Protein AF-A0A8X6VDR0-F1 (afdb_monomer)

Organism: Trichonephila clavipes (NCBI:txid2585209)

Secondary structure (DSSP, 8-state):
--SGGGSS-HHHHHHHHHHHHHHHHHHHTTSS-----------------------SS--PPPHHHHHHT-S---B-TT-S-HHHHHHHHHHS--SS-TTBGGGTGGGGGGS--TTPPSS---

Sequence (122 aa):
MRYYKKLISPDFMTTCLRKIVKESEDFEGRDS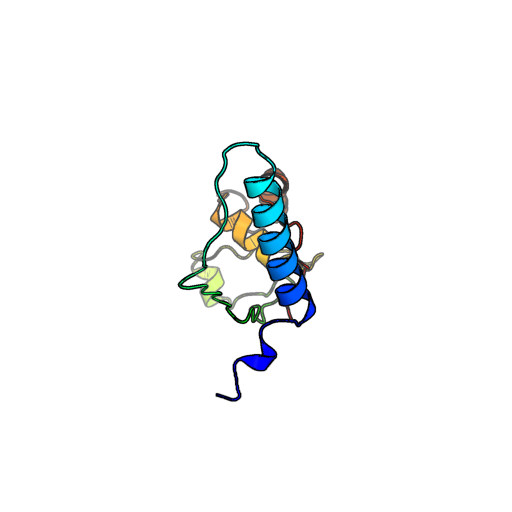GWTLDEILRLEVRTNRYSPFRGSSSFIEVPKQVAETKAIINVINKKDSQCFMWSILAALYPNTSNPNKTSSYVPHLNKLNFDGISFPNTA

Mean predicted aligned error: 10.8 Å

Structure (mmCIF, N/CA/C/O backbone):
data_AF-A0A8X6VDR0-F1
#
_entry.id   AF-A0A8X6VDR0-F1
#
loop_
_atom_site.group_PDB
_atom_site.id
_atom_site.type_symbol
_atom_site.label_atom_id
_atom_site.label_alt_id
_atom_site.label_comp_id
_atom_site.label_asym_id
_atom_site.label_entity_id
_atom_site.label_seq_id
_atom_site.pdbx_PDB_ins_code
_atom_site.Cartn_x
_atom_site.Cartn_y
_atom_site.Cartn_z
_atom_site.occupancy
_atom_site.B_iso_or_equiv
_atom_site.auth_seq_id
_atom_site.auth_comp_id
_atom_site.auth_asym_id
_atom_site.auth_atom_id
_atom_site.pdbx_PDB_model_num
ATOM 1 N N . MET A 1 1 ? -1.081 -13.515 31.448 1.00 43.00 1 MET A N 1
ATOM 2 C CA . MET A 1 1 ? -1.857 -12.330 30.997 1.00 43.00 1 MET A CA 1
ATOM 3 C C . MET A 1 1 ? -1.052 -11.007 30.992 1.00 43.00 1 MET A C 1
ATOM 5 O O . MET A 1 1 ? -1.628 -9.942 31.155 1.00 43.00 1 MET A O 1
ATOM 9 N N . ARG A 1 2 ? 0.278 -11.022 30.775 1.00 39.12 2 ARG A N 1
ATOM 10 C CA . ARG A 1 2 ? 1.137 -9.809 30.825 1.00 39.12 2 ARG A CA 1
ATOM 11 C C . ARG A 1 2 ? 1.433 -9.158 29.459 1.00 39.12 2 ARG A C 1
ATOM 13 O O . ARG A 1 2 ? 1.945 -8.047 29.432 1.00 39.12 2 ARG A O 1
ATOM 20 N N . TYR A 1 3 ? 1.100 -9.812 28.343 1.00 41.38 3 TYR A N 1
ATOM 21 C CA . TYR A 1 3 ? 1.571 -9.409 27.007 1.00 41.38 3 TYR A CA 1
ATOM 22 C C . TYR A 1 3 ? 0.615 -8.500 26.208 1.00 41.38 3 TYR A C 1
ATOM 24 O O . TYR A 1 3 ? 1.077 -7.775 25.334 1.00 41.38 3 TYR A O 1
ATOM 32 N N . TYR A 1 4 ? -0.685 -8.455 26.528 1.00 44.47 4 TYR A N 1
ATOM 33 C CA . TYR A 1 4 ? -1.669 -7.681 25.745 1.00 44.47 4 TYR A CA 1
ATOM 34 C C . TYR A 1 4 ? -1.704 -6.177 26.063 1.00 44.47 4 TYR A C 1
ATOM 36 O O . TYR A 1 4 ? -2.087 -5.380 25.213 1.00 44.47 4 TYR A O 1
ATOM 44 N N . LYS A 1 5 ? -1.233 -5.754 27.245 1.00 48.41 5 LYS A N 1
ATOM 45 C CA . LYS A 1 5 ? -1.258 -4.338 27.669 1.00 48.41 5 LYS A CA 1
ATOM 46 C C . LYS A 1 5 ? -0.347 -3.399 26.858 1.00 48.41 5 LYS A C 1
ATOM 48 O O . LYS A 1 5 ? -0.424 -2.196 27.054 1.00 48.41 5 LYS A O 1
ATOM 53 N N . LYS A 1 6 ? 0.524 -3.915 25.979 1.00 55.31 6 LYS A N 1
ATOM 54 C CA . LYS A 1 6 ? 1.500 -3.109 25.215 1.00 55.31 6 LYS A CA 1
ATOM 55 C C . LYS A 1 6 ? 1.138 -2.861 23.745 1.00 55.31 6 LYS A C 1
ATOM 57 O O . LYS A 1 6 ? 1.883 -2.155 23.077 1.00 55.31 6 LYS A O 1
ATOM 62 N N . LEU A 1 7 ? 0.070 -3.466 23.223 1.00 59.25 7 LEU A N 1
ATOM 63 C CA . LEU A 1 7 ? -0.237 -3.426 21.783 1.00 59.25 7 LEU A CA 1
ATOM 64 C C . LEU A 1 7 ? -1.256 -2.360 21.389 1.00 59.25 7 LEU A C 1
ATOM 66 O O . LEU A 1 7 ? -1.319 -1.999 20.220 1.00 59.25 7 LEU A O 1
ATOM 70 N N .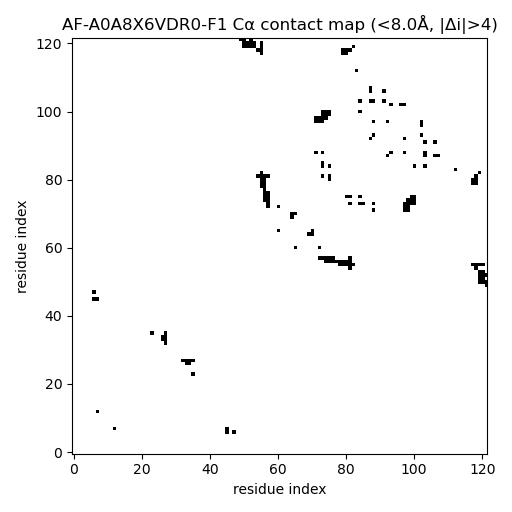 ILE A 1 8 ? -2.035 -1.856 22.342 1.00 65.06 8 ILE A N 1
ATOM 71 C CA . ILE A 1 8 ? -3.067 -0.858 22.078 1.00 65.06 8 ILE A CA 1
ATOM 72 C C . ILE A 1 8 ? -2.718 0.393 22.869 1.00 65.06 8 ILE A C 1
ATOM 74 O O . ILE A 1 8 ? -2.546 0.316 24.088 1.00 65.06 8 ILE A O 1
ATOM 78 N N . SER A 1 9 ? -2.566 1.530 22.184 1.00 71.94 9 SER A N 1
ATOM 79 C CA . SER A 1 9 ? -2.310 2.786 22.880 1.00 71.94 9 SER A CA 1
ATOM 80 C C . SER A 1 9 ? -3.531 3.155 23.739 1.00 71.94 9 SER A C 1
ATOM 82 O O . SER A 1 9 ? -4.672 2.934 23.312 1.00 71.94 9 SER A O 1
ATOM 84 N N . PRO A 1 10 ? -3.326 3.717 24.943 1.00 75.62 10 PRO A N 1
ATOM 85 C CA . PRO A 1 10 ? -4.425 4.223 25.766 1.00 75.62 10 PRO A CA 1
ATOM 86 C C . PRO A 1 10 ? -5.313 5.225 25.010 1.00 75.62 10 PRO A C 1
ATOM 88 O O . PRO A 1 10 ? -6.538 5.179 25.122 1.00 75.62 10 PRO A O 1
ATOM 91 N N . ASP A 1 11 ? -4.705 6.062 24.169 1.00 80.62 11 ASP A N 1
ATOM 92 C CA . ASP A 1 11 ? -5.394 7.026 23.305 1.00 80.62 11 ASP A CA 1
ATOM 93 C C . ASP A 1 11 ? -6.346 6.375 22.298 1.00 80.62 11 ASP A C 1
ATOM 95 O O . ASP A 1 11 ? -7.470 6.848 22.102 1.00 80.62 11 ASP A O 1
ATOM 99 N N . PHE A 1 12 ? -5.929 5.271 21.671 1.00 79.75 12 PHE A N 1
ATOM 100 C CA . PHE A 1 12 ? -6.764 4.559 20.708 1.00 79.75 12 PHE A CA 1
ATOM 101 C C . PHE A 1 12 ? -8.007 3.981 21.388 1.00 79.75 12 PHE A C 1
ATOM 103 O O . PHE A 1 12 ? -9.123 4.213 20.927 1.00 79.75 12 PHE A O 1
ATOM 110 N N . MET A 1 13 ? -7.830 3.300 22.526 1.00 78.50 13 MET A N 1
ATOM 111 C CA . MET A 1 13 ? -8.959 2.760 23.294 1.00 78.50 13 MET A CA 1
ATOM 112 C C . MET A 1 13 ? -9.919 3.862 23.740 1.00 78.50 13 MET A C 1
ATOM 114 O O . MET A 1 13 ? -11.131 3.704 23.615 1.00 78.50 13 MET A O 1
ATOM 118 N N . THR A 1 14 ? -9.385 4.992 24.202 1.00 84.00 14 THR A N 1
ATOM 119 C CA . THR A 1 14 ? -10.188 6.144 24.632 1.00 84.00 14 THR A CA 1
ATOM 120 C C . THR A 1 14 ? -10.991 6.723 23.465 1.00 84.00 14 THR A C 1
ATOM 122 O O . THR A 1 14 ? -12.171 7.038 23.609 1.00 84.00 14 THR A O 1
ATOM 125 N N . THR A 1 15 ? -10.386 6.802 22.277 1.00 85.50 15 THR A N 1
ATOM 126 C CA . THR A 1 15 ? -11.059 7.272 21.059 1.00 85.50 15 THR A CA 1
ATOM 127 C C . THR A 1 15 ? -12.179 6.329 20.624 1.00 85.50 15 THR A C 1
ATOM 129 O O . THR A 1 15 ? -13.275 6.798 20.316 1.00 85.50 15 THR A O 1
ATOM 132 N N . CYS A 1 16 ? -11.940 5.015 20.637 1.00 82.75 16 CYS A N 1
ATOM 133 C CA . CYS A 1 16 ? -12.956 4.015 20.312 1.00 82.75 16 CYS A CA 1
ATOM 134 C C . CYS A 1 16 ? -14.127 4.042 21.299 1.00 82.75 16 CYS A C 1
ATOM 136 O O . CYS A 1 16 ? -15.276 4.066 20.867 1.00 82.75 16 CYS A O 1
ATOM 138 N N . LEU A 1 17 ? -13.847 4.090 22.606 1.00 83.62 17 LEU A N 1
ATOM 139 C CA . LEU A 1 17 ? -14.884 4.159 23.638 1.00 83.62 17 LEU A CA 1
ATOM 140 C C . LEU A 1 17 ? -15.737 5.418 23.488 1.00 83.62 17 LEU A C 1
ATOM 142 O O . LEU A 1 17 ? -16.959 5.327 23.460 1.00 83.62 17 LEU A O 1
ATOM 146 N N . ARG A 1 18 ? -15.102 6.580 23.296 1.00 88.44 18 ARG A N 1
ATOM 147 C CA . ARG A 1 18 ? -15.814 7.842 23.066 1.00 88.44 18 ARG A CA 1
ATOM 148 C C . ARG A 1 18 ? -16.731 7.773 21.845 1.00 88.44 18 ARG A C 1
ATOM 150 O O . ARG A 1 18 ? -17.824 8.323 21.882 1.00 88.44 18 ARG A O 1
ATOM 157 N N . LYS A 1 19 ? -16.296 7.110 20.769 1.00 89.12 19 LYS A N 1
ATOM 158 C CA . LYS A 1 19 ? -17.124 6.930 19.572 1.00 89.12 19 LYS A CA 1
ATOM 159 C C . LYS A 1 19 ? -18.358 6.071 19.866 1.00 89.12 19 LYS A C 1
ATOM 161 O O . LYS A 1 19 ? -19.445 6.463 19.472 1.00 89.12 19 LYS A O 1
ATOM 166 N N . ILE A 1 20 ? -18.188 4.945 20.562 1.00 86.69 20 ILE A N 1
ATOM 167 C CA . ILE A 1 20 ? -19.298 4.045 20.918 1.00 86.69 20 ILE A CA 1
ATOM 168 C C . ILE A 1 20 ? -20.317 4.770 21.801 1.00 86.69 20 ILE A C 1
ATOM 170 O O . ILE A 1 20 ? -21.508 4.703 21.525 1.00 86.69 20 ILE A O 1
ATOM 174 N N . VAL A 1 21 ? -19.849 5.497 22.821 1.00 86.19 21 VAL A N 1
ATOM 175 C CA . VAL A 1 21 ? -20.724 6.279 23.710 1.00 86.19 21 VAL A CA 1
ATOM 176 C C . VAL A 1 21 ? -21.505 7.319 22.913 1.00 86.19 21 VAL A C 1
ATOM 178 O O . VAL A 1 21 ? -22.724 7.365 23.010 1.00 86.19 21 VAL A O 1
ATOM 181 N N . LYS A 1 22 ? -20.824 8.079 22.048 1.00 88.69 22 LYS A N 1
ATOM 182 C CA . LYS A 1 22 ? -21.482 9.084 21.212 1.00 88.69 22 LYS A CA 1
ATOM 183 C C . LYS A 1 22 ? -22.529 8.472 20.276 1.00 88.69 22 LYS A C 1
ATOM 185 O O . LYS A 1 22 ? -23.622 9.003 20.160 1.00 88.69 22 LYS A O 1
ATOM 190 N N . GLU A 1 23 ? -22.204 7.374 19.594 1.00 85.81 23 GLU A N 1
ATOM 191 C CA . GLU A 1 23 ? -23.157 6.714 18.691 1.00 85.81 23 GLU A CA 1
ATOM 192 C C . GLU A 1 23 ? -24.356 6.124 19.446 1.00 85.81 23 GLU A C 1
ATOM 194 O O . GLU A 1 23 ? -25.455 6.101 18.897 1.00 85.81 23 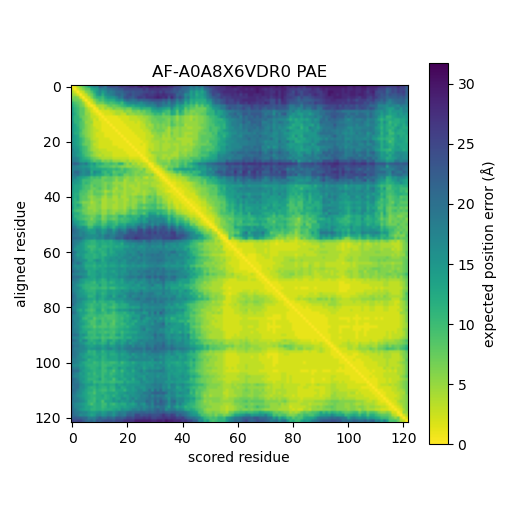GLU A O 1
ATOM 199 N N . SER A 1 24 ? -24.163 5.696 20.698 1.00 83.50 24 SER A N 1
ATOM 200 C CA . SER A 1 24 ? -25.256 5.288 21.583 1.00 83.50 24 SER A CA 1
ATOM 201 C C . SER A 1 24 ? -26.168 6.470 21.915 1.00 83.50 24 SER A C 1
ATOM 203 O O . SER A 1 24 ? -27.369 6.390 21.685 1.00 83.50 24 SER A O 1
ATOM 205 N N . GLU A 1 25 ? -25.606 7.588 22.382 1.00 83.69 25 GLU A N 1
ATOM 206 C CA . GLU A 1 25 ? -26.357 8.813 22.703 1.00 83.69 25 GLU A CA 1
ATOM 207 C C . GLU A 1 25 ? -27.115 9.355 21.474 1.00 83.69 25 GLU A C 1
ATOM 209 O O . GLU A 1 25 ? -28.306 9.663 21.546 1.00 83.69 25 GLU A O 1
ATOM 214 N N . ASP A 1 26 ? -26.451 9.404 20.313 1.00 84.81 26 ASP A N 1
ATOM 215 C CA . ASP A 1 26 ? -27.031 9.851 19.040 1.00 84.81 26 ASP A CA 1
ATOM 216 C C . ASP A 1 26 ? -28.149 8.916 18.536 1.00 84.81 26 ASP A C 1
ATOM 218 O O . ASP A 1 26 ? -28.965 9.328 17.707 1.00 84.81 26 ASP A O 1
ATOM 222 N N . PHE A 1 27 ? -28.171 7.647 18.959 1.00 80.19 27 PHE A N 1
ATOM 223 C CA . PHE A 1 27 ? -29.218 6.685 18.604 1.00 80.19 27 PHE A CA 1
ATOM 224 C C . PHE A 1 27 ? -30.459 6.852 19.487 1.00 80.19 27 PHE A C 1
ATOM 226 O O . PHE A 1 27 ? -31.578 6.873 18.966 1.00 80.19 27 PHE A O 1
ATOM 233 N N . GLU A 1 28 ? -30.262 7.040 20.793 1.00 79.50 28 GLU A N 1
ATOM 234 C CA . GLU A 1 28 ? -31.342 7.300 21.754 1.00 79.50 28 GLU A CA 1
ATOM 235 C C . GLU A 1 28 ? -32.042 8.637 21.472 1.00 79.50 28 GLU A C 1
ATOM 237 O O . GLU A 1 28 ? -33.264 8.742 21.574 1.00 79.50 28 GLU A O 1
ATOM 242 N N . GLY A 1 29 ? -31.293 9.641 21.006 1.00 76.50 29 GLY A N 1
ATOM 243 C CA . GLY A 1 29 ? -31.808 10.970 20.662 1.00 76.50 29 GLY A CA 1
ATOM 244 C C . GLY A 1 29 ? -32.679 11.057 19.399 1.00 76.50 29 GLY A C 1
ATOM 245 O O . GLY A 1 29 ? -33.027 12.161 18.989 1.00 76.50 29 GLY A O 1
ATOM 246 N N . ARG A 1 30 ? -33.027 9.938 18.745 1.00 76.75 30 ARG A N 1
ATOM 247 C CA . ARG A 1 30 ? -33.824 9.924 17.494 1.00 76.75 30 ARG A CA 1
ATOM 248 C C . ARG A 1 30 ? -35.333 9.761 17.698 1.00 76.75 30 ARG A C 1
ATOM 250 O O . ARG A 1 30 ? -36.008 9.340 16.761 1.00 76.75 30 ARG A O 1
ATOM 257 N N . ASP A 1 31 ? -35.848 10.025 18.900 1.00 75.19 31 ASP A N 1
ATOM 258 C CA . ASP A 1 31 ? -37.275 9.898 19.262 1.00 75.19 31 ASP A CA 1
ATOM 259 C C . ASP A 1 31 ? -37.901 8.531 18.911 1.00 75.19 31 ASP A C 1
ATOM 261 O O . ASP A 1 31 ? -39.114 8.382 18.771 1.00 75.19 31 ASP A O 1
ATOM 265 N N . SER A 1 32 ? -37.071 7.494 18.779 1.00 80.56 32 SER A N 1
ATOM 266 C CA . SER A 1 32 ? -37.522 6.136 18.472 1.00 80.56 32 SER A CA 1
ATOM 267 C C . SER A 1 32 ? -38.052 5.409 19.714 1.00 80.56 32 SER A C 1
ATOM 269 O O . SER A 1 32 ? -38.760 4.411 19.584 1.00 80.56 32 SER A O 1
ATOM 271 N N . GLY A 1 33 ? -37.692 5.890 20.912 1.00 82.31 33 GLY A N 1
ATOM 272 C CA . 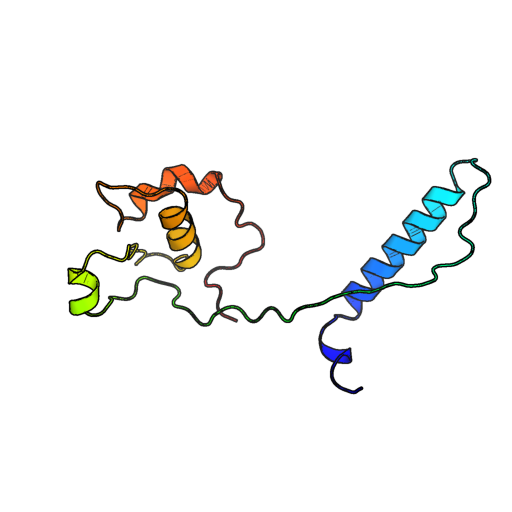GLY A 1 33 ? -37.950 5.227 22.193 1.00 82.31 33 GLY A CA 1
ATOM 273 C C . GLY A 1 33 ? -37.017 4.047 22.492 1.00 82.31 33 GLY A C 1
ATOM 274 O O . GLY A 1 33 ? -37.231 3.345 23.476 1.00 82.31 33 GLY A O 1
ATOM 275 N N . TRP A 1 34 ? -36.000 3.805 21.660 1.00 79.75 34 TRP A N 1
ATOM 276 C CA . TRP A 1 34 ? -35.019 2.743 21.882 1.00 79.75 34 TRP A CA 1
ATOM 277 C C . TRP A 1 34 ? -33.887 3.248 22.776 1.00 79.75 34 TRP A C 1
ATOM 279 O O . TRP A 1 34 ? -33.330 4.311 22.519 1.00 79.75 34 TRP A O 1
ATOM 289 N N . THR A 1 35 ? -33.531 2.455 23.787 1.00 82.31 35 THR A N 1
ATOM 290 C CA . THR A 1 35 ? -32.369 2.680 24.657 1.00 82.31 35 THR A CA 1
ATOM 291 C C . THR A 1 35 ? -31.411 1.502 24.555 1.00 82.31 35 THR A C 1
ATOM 293 O O . THR A 1 35 ? -31.839 0.360 24.348 1.00 82.31 35 THR A O 1
ATOM 296 N N . LEU A 1 36 ? -30.111 1.776 24.641 1.00 81.56 36 LEU A N 1
ATOM 297 C CA . LEU A 1 36 ? -29.109 0.724 24.705 1.00 81.56 36 LEU A CA 1
ATOM 298 C C . LEU A 1 36 ? -29.136 0.102 26.105 1.00 81.56 36 LEU A C 1
ATOM 300 O O . LEU A 1 36 ? -28.717 0.731 27.069 1.00 81.56 36 LEU A O 1
ATOM 304 N N . ASP A 1 37 ? -29.586 -1.147 26.198 1.00 84.06 37 ASP A N 1
ATOM 305 C CA . ASP A 1 37 ? -29.593 -1.889 27.463 1.00 84.06 37 ASP A CA 1
ATOM 306 C C . ASP A 1 37 ? -28.177 -2.375 27.830 1.00 84.06 37 ASP A C 1
ATOM 308 O O . ASP A 1 37 ? -27.562 -1.891 28.780 1.00 84.06 37 ASP A O 1
ATOM 312 N N . GLU A 1 38 ? -27.586 -3.268 27.020 1.00 83.81 38 GLU A N 1
ATOM 313 C CA . GLU A 1 38 ? -26.227 -3.763 27.265 1.00 83.81 38 GLU A CA 1
ATOM 314 C C . GLU A 1 38 ? -25.459 -4.208 26.008 1.00 83.81 38 GLU A C 1
ATOM 316 O O . GLU A 1 38 ? -26.021 -4.624 24.992 1.00 83.81 38 GLU A O 1
ATOM 321 N N . ILE A 1 39 ? -24.123 -4.173 26.100 1.00 82.69 39 ILE A N 1
ATOM 322 C CA . ILE A 1 39 ? -23.212 -4.759 25.108 1.00 82.69 39 ILE A CA 1
ATOM 323 C C . ILE A 1 39 ? -22.688 -6.089 25.655 1.00 82.69 39 ILE A C 1
ATOM 325 O O . ILE A 1 39 ? -21.742 -6.123 26.441 1.00 82.69 39 ILE A O 1
ATOM 329 N N . LEU A 1 40 ? -23.258 -7.197 25.177 1.00 88.38 40 LEU A N 1
ATOM 330 C CA . LEU A 1 40 ? -22.900 -8.552 25.620 1.00 88.38 40 LEU A CA 1
ATOM 331 C C . LEU A 1 40 ? -21.429 -8.920 25.360 1.00 88.38 40 LEU A C 1
ATOM 333 O O . LEU A 1 40 ? -20.813 -9.659 26.130 1.00 88.38 40 LEU A O 1
ATOM 337 N N . ARG A 1 41 ? -20.851 -8.456 24.242 1.00 83.50 41 ARG A N 1
ATOM 338 C CA . ARG A 1 41 ? -19.472 -8.786 23.854 1.00 83.50 41 ARG A CA 1
ATOM 339 C C . ARG A 1 41 ? -18.886 -7.755 22.898 1.00 83.50 41 ARG A C 1
ATOM 341 O O . ARG A 1 41 ? -19.444 -7.506 21.835 1.00 83.50 41 ARG A O 1
ATOM 348 N N . LEU A 1 42 ? -17.699 -7.251 23.230 1.00 78.19 42 LEU A N 1
ATOM 349 C CA . LEU A 1 42 ? -16.885 -6.417 22.348 1.00 78.19 42 LEU A CA 1
ATOM 350 C C . LEU A 1 42 ? -15.510 -7.067 22.162 1.00 78.19 42 LEU A C 1
ATOM 352 O O . LEU A 1 42 ? -14.777 -7.274 23.128 1.00 78.19 42 LEU A O 1
ATOM 356 N N . GLU A 1 43 ? -15.154 -7.397 20.921 1.00 81.56 43 GLU A N 1
ATOM 357 C CA . GLU A 1 43 ? -13.869 -8.017 20.588 1.00 81.56 43 GLU A CA 1
ATOM 358 C C . GLU A 1 43 ? -13.056 -7.092 19.678 1.00 81.56 43 GLU A C 1
ATOM 360 O O . GLU A 1 43 ? -13.473 -6.773 18.567 1.00 81.56 43 GLU A O 1
ATOM 365 N N . VAL A 1 44 ? -11.869 -6.689 20.139 1.00 75.62 44 VAL A N 1
ATOM 366 C CA . VAL A 1 44 ? -10.913 -5.904 19.347 1.00 75.62 44 VAL A CA 1
ATOM 367 C C . VAL A 1 44 ? -9.728 -6.796 19.001 1.00 75.62 44 VAL A C 1
ATOM 369 O O . VAL A 1 44 ? -8.958 -7.191 19.877 1.00 75.62 44 VAL A O 1
ATOM 372 N N . ARG A 1 45 ? -9.569 -7.113 17.713 1.00 77.62 45 ARG A N 1
ATOM 373 C CA . ARG A 1 45 ? -8.418 -7.871 17.208 1.00 77.62 45 ARG A CA 1
ATOM 374 C C . ARG A 1 45 ? -7.348 -6.906 16.730 1.00 77.62 45 ARG A C 1
ATOM 376 O O . ARG A 1 45 ? -7.575 -6.149 15.791 1.00 77.62 45 ARG A O 1
ATOM 383 N N . THR A 1 46 ? -6.179 -6.949 17.357 1.00 72.50 46 THR A N 1
ATOM 384 C CA . THR A 1 46 ? -5.020 -6.165 16.928 1.00 72.50 46 THR A CA 1
ATOM 385 C C . THR A 1 46 ? -3.904 -7.083 16.468 1.00 72.50 46 THR A C 1
ATOM 387 O O . THR A 1 46 ? -3.662 -8.140 17.046 1.00 72.50 46 THR A O 1
ATOM 390 N N . ASN A 1 47 ? -3.215 -6.660 15.414 1.00 76.69 47 ASN A N 1
ATOM 391 C CA . ASN A 1 47 ? -2.015 -7.317 14.926 1.00 76.69 47 ASN A CA 1
ATOM 392 C C . ASN A 1 47 ? -0.849 -6.350 15.077 1.00 76.69 47 ASN A C 1
ATOM 394 O O . ASN A 1 47 ? -0.971 -5.163 14.768 1.00 76.69 47 ASN A O 1
ATOM 398 N N . ARG A 1 48 ? 0.297 -6.850 15.548 1.00 71.06 48 ARG A N 1
ATOM 399 C CA . ARG A 1 48 ? 1.521 -6.054 15.545 1.00 71.06 48 ARG A CA 1
ATOM 400 C C . ARG A 1 48 ? 1.933 -5.832 14.094 1.00 71.06 48 ARG A C 1
ATOM 402 O O . ARG A 1 48 ? 2.320 -6.780 13.415 1.00 71.06 48 ARG A O 1
ATOM 409 N N . TYR A 1 49 ? 1.908 -4.580 13.652 1.00 73.75 49 TYR A N 1
ATOM 410 C CA . TYR A 1 49 ? 2.576 -4.198 12.420 1.00 73.75 49 TYR A CA 1
ATOM 411 C C . TYR A 1 49 ? 4.0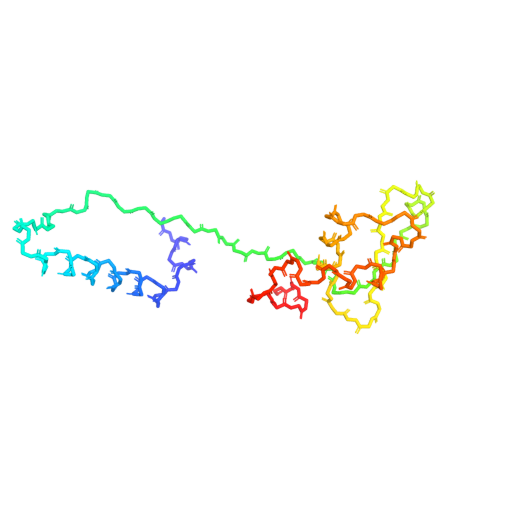87 -4.255 12.652 1.00 73.75 49 TYR A C 1
ATOM 413 O O . TYR A 1 49 ? 4.644 -3.465 13.411 1.00 73.75 49 TYR A O 1
ATOM 421 N N . SER A 1 50 ? 4.736 -5.249 12.056 1.00 71.00 50 SER A N 1
ATOM 422 C CA . SER A 1 50 ? 6.190 -5.332 11.968 1.00 71.00 50 SER A CA 1
ATOM 423 C C . SER A 1 50 ? 6.528 -5.224 10.491 1.00 71.00 50 SER A C 1
ATOM 425 O O . SER A 1 50 ? 6.473 -6.244 9.799 1.00 71.00 50 SER A O 1
ATOM 427 N N . PRO A 1 51 ? 6.797 -4.014 9.978 1.00 69.12 51 PRO A N 1
ATOM 428 C CA . PRO A 1 51 ? 7.104 -3.872 8.571 1.00 69.12 51 PRO A CA 1
ATOM 429 C C . PRO A 1 51 ? 8.341 -4.701 8.227 1.00 69.12 51 PRO A C 1
ATOM 431 O O . PRO A 1 51 ? 9.258 -4.866 9.039 1.00 69.12 51 PRO A O 1
ATOM 434 N N . PHE A 1 52 ? 8.339 -5.271 7.026 1.00 69.00 52 PHE A N 1
ATOM 435 C CA . PHE A 1 52 ? 9.460 -6.064 6.550 1.00 69.00 52 PHE A CA 1
ATOM 436 C C . PHE A 1 52 ? 10.712 -5.185 6.488 1.00 69.00 52 PHE A C 1
ATOM 438 O O . PHE A 1 52 ? 10.682 -4.099 5.911 1.00 69.00 52 PHE A O 1
ATOM 445 N N . ARG A 1 53 ? 11.825 -5.662 7.057 1.00 66.50 53 ARG A N 1
ATOM 446 C CA . ARG A 1 53 ? 13.136 -5.016 6.917 1.00 66.50 53 ARG A CA 1
ATOM 447 C C . ARG A 1 53 ? 13.675 -5.284 5.515 1.00 66.50 53 ARG A C 1
ATOM 449 O O . ARG A 1 53 ? 14.529 -6.141 5.317 1.00 66.50 53 ARG A O 1
ATOM 456 N N . GLY A 1 54 ? 13.078 -4.613 4.539 1.00 65.06 54 GLY A N 1
ATOM 457 C CA . GLY A 1 54 ? 13.475 -4.671 3.143 1.00 65.06 54 GLY A CA 1
ATOM 458 C C . GLY A 1 54 ? 14.498 -3.601 2.793 1.00 65.06 54 GLY A C 1
ATOM 459 O O . GLY A 1 54 ? 14.917 -2.801 3.629 1.00 65.06 54 GLY A O 1
ATOM 460 N N . SER A 1 55 ? 14.872 -3.580 1.519 1.00 68.56 55 SER A N 1
ATOM 461 C CA . SER A 1 55 ? 15.583 -2.438 0.956 1.00 68.56 55 SER A CA 1
ATOM 462 C C . SER A 1 55 ? 14.693 -1.200 0.941 1.00 68.56 55 SER A C 1
ATOM 464 O O . SER A 1 55 ? 13.471 -1.309 0.904 1.00 68.56 55 SER A O 1
ATOM 466 N N . SER A 1 56 ? 15.310 -0.026 0.895 1.00 81.19 56 SER A N 1
ATOM 467 C CA . SER A 1 56 ? 14.661 1.220 0.491 1.00 81.19 56 SER A CA 1
ATOM 468 C C . SER A 1 56 ? 14.801 1.466 -1.018 1.00 81.19 56 SER A C 1
ATOM 470 O O . SER A 1 56 ? 13.907 2.019 -1.654 1.00 81.19 56 SER A O 1
ATOM 472 N N . SER A 1 57 ? 15.897 1.008 -1.626 1.00 86.94 57 SER A N 1
ATOM 473 C CA . SER A 1 57 ? 16.278 1.315 -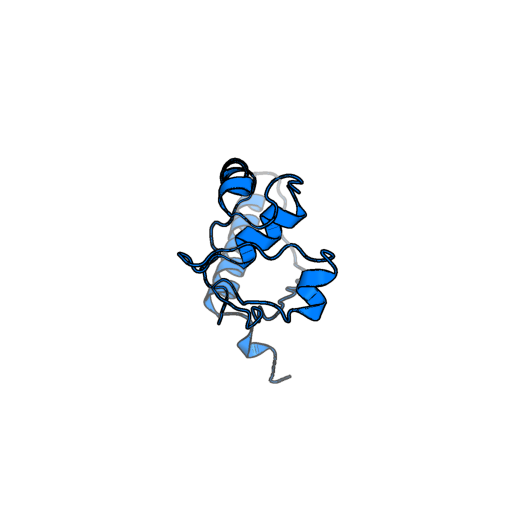3.009 1.00 86.94 57 SER A CA 1
ATOM 474 C C . SER A 1 57 ? 16.657 0.057 -3.802 1.00 86.94 57 SER A C 1
ATOM 476 O O . SER A 1 57 ? 16.546 -1.068 -3.310 1.00 86.94 57 SER A O 1
ATOM 478 N N . PHE A 1 58 ? 17.091 0.236 -5.045 1.00 90.62 58 PHE A N 1
ATOM 479 C CA . PHE A 1 58 ? 17.453 -0.852 -5.943 1.00 90.62 58 PHE A CA 1
ATOM 480 C C . PHE A 1 58 ? 18.585 -1.696 -5.349 1.00 90.62 58 PHE A C 1
ATOM 482 O O . PHE A 1 58 ? 19.659 -1.174 -5.046 1.00 90.62 58 PHE A O 1
ATOM 489 N N . ILE A 1 59 ? 18.355 -3.006 -5.247 1.00 89.62 59 ILE A N 1
ATOM 490 C CA . ILE A 1 59 ? 19.388 -3.993 -4.931 1.00 89.62 59 ILE A CA 1
ATOM 491 C C . ILE A 1 59 ? 19.630 -4.831 -6.177 1.00 89.62 59 ILE A C 1
ATOM 493 O O . ILE A 1 59 ? 18.699 -5.350 -6.797 1.00 89.62 59 ILE A O 1
ATOM 497 N N . GLU A 1 60 ? 20.900 -4.968 -6.541 1.00 91.19 60 GLU A N 1
ATOM 498 C CA . GLU A 1 60 ? 21.295 -5.860 -7.617 1.00 91.19 60 GLU A CA 1
ATOM 499 C C . GLU A 1 60 ? 21.116 -7.313 -7.170 1.00 91.19 60 GLU A C 1
ATOM 501 O O . GLU A 1 60 ? 21.664 -7.757 -6.162 1.00 91.19 60 GLU A O 1
ATOM 506 N N . VAL A 1 61 ? 20.290 -8.046 -7.911 1.00 91.56 61 VAL A N 1
ATOM 507 C CA . VAL A 1 61 ? 20.058 -9.472 -7.675 1.00 91.56 61 VAL A CA 1
ATOM 508 C C . VAL A 1 61 ? 21.229 -10.287 -8.226 1.00 91.56 61 VAL A C 1
ATOM 510 O O . VAL A 1 61 ? 21.846 -9.871 -9.210 1.00 91.56 61 VAL A O 1
ATOM 513 N N . PRO A 1 62 ? 21.535 -11.464 -7.651 1.00 94.94 62 PRO A N 1
ATOM 514 C CA . PRO A 1 62 ? 22.580 -12.333 -8.175 1.00 94.94 62 PRO A CA 1
ATOM 515 C C . PRO A 1 62 ? 22.395 -12.615 -9.669 1.00 94.94 62 PRO A C 1
ATOM 517 O O . PRO A 1 62 ? 21.278 -12.866 -10.128 1.00 94.94 62 PRO A O 1
ATOM 520 N N . LYS A 1 63 ? 23.502 -12.623 -10.420 1.00 94.06 63 LYS A N 1
ATOM 521 C CA . LYS A 1 63 ? 23.510 -12.784 -11.885 1.00 94.06 63 LYS A CA 1
ATOM 522 C C . LYS A 1 63 ? 22.691 -13.991 -12.359 1.00 94.06 63 LYS A C 1
ATOM 524 O O . LYS A 1 63 ? 21.891 -13.858 -13.274 1.00 94.06 63 LYS A O 1
ATOM 529 N N . GLN A 1 64 ? 22.813 -15.120 -11.663 1.00 95.25 64 GLN A N 1
ATOM 530 C CA . GLN A 1 64 ? 22.067 -16.352 -11.946 1.00 95.25 64 GLN A CA 1
ATOM 531 C C . GLN A 1 64 ? 20.547 -16.133 -11.935 1.00 95.25 64 GLN A C 1
ATOM 533 O O . GLN A 1 64 ? 19.838 -16.666 -12.779 1.00 95.25 64 GLN A O 1
ATOM 538 N N . VAL A 1 65 ? 20.043 -15.321 -11.001 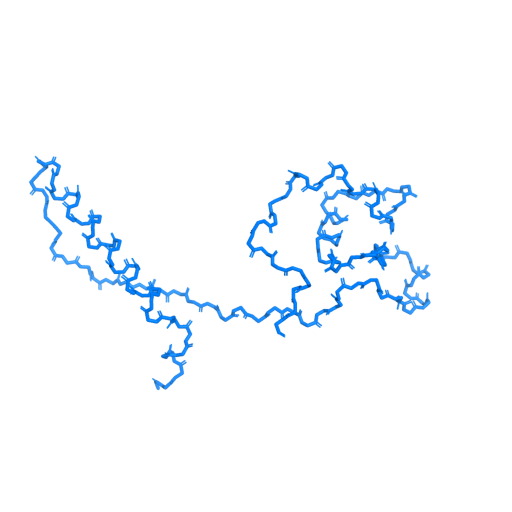1.00 92.62 65 VAL A N 1
ATOM 539 C CA . VAL A 1 65 ? 18.616 -14.992 -10.890 1.00 92.62 65 VAL A CA 1
ATOM 540 C C . VAL A 1 65 ? 18.219 -13.996 -11.977 1.00 92.62 65 VAL A C 1
ATOM 542 O O . VAL A 1 65 ? 17.187 -14.180 -12.620 1.00 92.62 65 VAL A O 1
ATOM 545 N N . ALA A 1 66 ? 19.045 -12.975 -12.231 1.00 90.81 66 ALA A N 1
ATOM 546 C CA . ALA A 1 66 ? 18.798 -11.996 -13.293 1.00 90.81 66 ALA A CA 1
ATOM 547 C C . ALA A 1 66 ? 18.686 -12.660 -14.678 1.00 90.81 66 ALA A C 1
ATOM 549 O O . ALA A 1 66 ? 17.832 -12.290 -15.484 1.00 90.81 66 ALA A O 1
ATOM 550 N N . GLU A 1 67 ? 19.517 -13.670 -14.936 1.00 92.38 67 GLU A N 1
ATOM 551 C CA . GLU A 1 67 ? 19.553 -14.420 -16.194 1.00 92.38 67 GLU A CA 1
ATOM 552 C C . GLU A 1 67 ? 18.292 -15.250 -16.439 1.00 92.38 67 GLU A C 1
ATOM 554 O O . GLU A 1 67 ? 17.888 -15.398 -17.592 1.00 92.38 67 GLU A O 1
ATOM 559 N N . THR A 1 68 ? 17.617 -15.722 -15.382 1.00 93.44 68 THR A N 1
ATOM 560 C CA . THR A 1 68 ? 16.339 -16.443 -15.534 1.00 93.44 68 THR A CA 1
ATOM 561 C C . THR A 1 68 ? 15.234 -15.575 -16.131 1.00 93.44 68 THR A C 1
ATOM 563 O O . THR A 1 68 ? 14.268 -16.109 -16.670 1.00 93.44 68 THR A O 1
ATOM 566 N N . LYS A 1 69 ? 15.342 -14.241 -16.007 1.00 87.56 69 LYS A N 1
ATOM 567 C CA . LYS A 1 69 ? 14.286 -13.272 -16.350 1.00 87.56 69 LYS A CA 1
ATOM 568 C C . LYS A 1 69 ? 12.934 -13.562 -15.673 1.00 87.56 69 LYS A C 1
ATOM 570 O O . LYS A 1 69 ? 11.912 -13.047 -16.112 1.00 87.56 69 LYS A O 1
ATOM 575 N N . ALA A 1 70 ? 12.925 -14.358 -14.601 1.00 90.25 70 ALA A N 1
ATOM 576 C CA . ALA A 1 70 ? 11.714 -14.736 -13.874 1.00 90.25 70 ALA A CA 1
ATOM 577 C C . ALA A 1 70 ? 11.218 -13.636 -12.923 1.00 90.25 70 ALA A C 1
ATOM 579 O O . ALA A 1 70 ? 10.085 -13.690 -12.450 1.00 90.25 70 ALA A O 1
ATOM 580 N N . ILE A 1 71 ? 12.064 -12.645 -12.631 1.00 91.62 71 ILE A N 1
ATOM 581 C CA . ILE A 1 71 ? 11.755 -11.542 -11.722 1.00 91.62 71 ILE A CA 1
ATOM 582 C C . ILE A 1 71 ? 11.873 -10.193 -12.425 1.00 91.62 71 ILE A C 1
ATOM 584 O O . ILE A 1 71 ? 12.744 -9.979 -13.270 1.00 91.62 71 ILE A O 1
ATOM 588 N N . ILE A 1 72 ? 11.015 -9.263 -12.018 1.00 93.62 72 ILE A N 1
ATOM 589 C CA . ILE A 1 72 ? 11.099 -7.856 -12.395 1.00 93.62 72 ILE A CA 1
ATOM 590 C C . ILE A 1 72 ? 11.833 -7.128 -11.270 1.00 93.62 72 ILE A C 1
ATOM 592 O O . ILE A 1 72 ? 11.341 -7.073 -10.145 1.00 93.62 72 ILE A O 1
ATOM 596 N N . ASN A 1 73 ? 13.008 -6.572 -11.565 1.00 93.38 73 ASN A N 1
ATOM 597 C CA . ASN A 1 73 ? 13.799 -5.810 -10.600 1.00 93.38 73 ASN A CA 1
ATOM 598 C C . ASN A 1 73 ? 13.776 -4.328 -10.988 1.00 93.38 73 ASN A C 1
ATOM 600 O O . ASN A 1 73 ? 14.599 -3.868 -11.785 1.00 93.38 73 ASN A O 1
ATOM 604 N N . VAL A 1 74 ? 12.780 -3.595 -10.481 1.00 94.94 74 VAL A N 1
ATOM 605 C CA . VAL A 1 74 ? 12.579 -2.182 -10.824 1.00 94.94 74 VAL A CA 1
ATOM 606 C C . VAL A 1 74 ? 13.717 -1.325 -10.266 1.00 94.94 74 VAL A C 1
ATOM 608 O O . VAL A 1 74 ? 14.011 -1.337 -9.075 1.00 94.94 74 VAL A O 1
ATOM 611 N N . ILE A 1 75 ? 14.352 -0.541 -11.135 1.00 94.56 75 ILE A N 1
ATOM 612 C CA . ILE A 1 75 ? 15.548 0.244 -10.827 1.00 94.56 75 ILE A CA 1
ATOM 613 C C . ILE A 1 75 ? 15.153 1.614 -10.260 1.00 94.56 75 ILE A C 1
ATOM 615 O O . ILE A 1 75 ? 14.979 2.576 -11.009 1.00 94.56 75 ILE A O 1
ATOM 619 N N . ASN A 1 76 ? 15.069 1.727 -8.933 1.00 92.75 76 ASN A N 1
ATOM 620 C CA . ASN A 1 76 ? 14.723 2.960 -8.214 1.00 92.75 76 ASN A CA 1
ATOM 621 C C . ASN A 1 76 ? 15.914 3.599 -7.462 1.00 92.75 76 ASN A C 1
ATOM 623 O O . ASN A 1 76 ? 15.847 3.912 -6.279 1.00 92.75 76 ASN A O 1
ATOM 627 N N . LYS A 1 77 ? 17.032 3.846 -8.157 1.00 89.62 77 LYS A N 1
ATOM 628 C CA . LYS A 1 77 ? 18.282 4.380 -7.561 1.00 89.62 77 LYS A CA 1
ATOM 629 C C . LYS A 1 77 ? 18.186 5.792 -6.950 1.00 89.62 77 LYS A C 1
ATOM 631 O O . LYS A 1 77 ? 19.144 6.240 -6.331 1.00 89.62 77 LYS A O 1
ATOM 636 N N . LYS A 1 78 ? 17.091 6.523 -7.188 1.00 89.38 78 LYS A N 1
ATOM 637 C CA . LYS A 1 78 ? 16.921 7.934 -6.786 1.00 89.38 78 LYS A CA 1
ATOM 638 C C . LYS A 1 78 ? 15.881 8.144 -5.683 1.00 89.38 78 LYS A C 1
ATOM 640 O O . LYS A 1 78 ? 15.673 9.278 -5.270 1.00 89.38 78 LYS A O 1
ATOM 645 N N . ASP A 1 79 ? 15.217 7.084 -5.230 1.00 90.56 79 ASP A N 1
ATOM 646 C CA . ASP A 1 79 ? 14.168 7.158 -4.216 1.00 90.56 79 ASP A CA 1
ATOM 647 C C . ASP A 1 79 ? 14.208 5.943 -3.280 1.00 90.56 79 ASP A C 1
ATOM 649 O O . ASP A 1 79 ? 14.969 4.995 -3.487 1.00 90.56 79 ASP A O 1
ATOM 653 N N . SER A 1 80 ? 13.389 6.004 -2.229 1.00 89.94 80 SER A N 1
ATOM 654 C CA . SER A 1 80 ? 13.241 4.948 -1.222 1.00 89.94 80 SER A CA 1
ATOM 655 C C . SER A 1 80 ? 11.922 4.161 -1.350 1.00 89.94 80 SER A C 1
ATOM 657 O O . SER A 1 80 ? 11.391 3.663 -0.359 1.00 89.94 80 SER A O 1
ATOM 659 N N . GLN A 1 81 ? 11.349 4.090 -2.556 1.00 91.06 81 GLN A N 1
ATOM 660 C CA . GLN A 1 81 ? 9.975 3.634 -2.801 1.00 91.06 81 GLN A CA 1
ATOM 661 C C . GLN A 1 81 ? 9.901 2.247 -3.467 1.00 91.06 81 GLN A C 1
ATOM 663 O O . GLN A 1 81 ? 8.970 1.958 -4.219 1.00 91.06 81 GLN A O 1
ATOM 668 N N . CYS A 1 82 ? 10.857 1.347 -3.207 1.00 89.69 82 CYS A N 1
ATOM 669 C CA . CYS A 1 82 ? 10.915 0.041 -3.886 1.00 89.69 82 CYS A CA 1
ATOM 670 C C . CYS A 1 82 ? 9.657 -0.821 -3.662 1.00 89.69 82 CYS A C 1
ATOM 672 O O . CYS A 1 82 ? 9.259 -1.568 -4.555 1.00 89.69 82 CYS A O 1
ATOM 674 N N . PHE A 1 83 ? 8.994 -0.690 -2.507 1.00 89.25 83 PHE A N 1
ATOM 675 C CA . PHE A 1 83 ? 7.722 -1.361 -2.223 1.00 89.25 83 PHE A CA 1
ATOM 676 C C . PHE A 1 83 ? 6.604 -0.879 -3.157 1.00 89.25 83 PHE A C 1
ATOM 678 O O . PHE A 1 83 ? 5.924 -1.700 -3.770 1.00 89.25 83 PHE A O 1
ATOM 685 N N . MET A 1 84 ? 6.471 0.440 -3.336 1.00 92.12 84 MET A N 1
ATOM 686 C CA . MET A 1 84 ? 5.513 1.033 -4.273 1.00 92.12 84 MET A CA 1
ATOM 687 C C . MET A 1 84 ? 5.773 0.541 -5.699 1.00 92.12 84 MET A C 1
ATOM 689 O O . MET A 1 84 ? 4.862 0.049 -6.363 1.00 92.12 84 MET A O 1
ATOM 693 N N . TRP A 1 85 ? 7.028 0.619 -6.153 1.00 94.25 85 TRP A N 1
ATOM 694 C CA . TRP A 1 85 ? 7.412 0.179 -7.493 1.00 94.25 85 TRP A CA 1
ATOM 695 C C . TRP A 1 85 ? 7.150 -1.314 -7.724 1.00 94.25 85 TRP A C 1
ATOM 697 O O . TRP A 1 85 ? 6.699 -1.687 -8.804 1.00 94.25 85 TRP A O 1
ATOM 707 N N . SER A 1 86 ? 7.370 -2.156 -6.711 1.00 92.50 86 SER A N 1
ATOM 708 C CA . SER A 1 86 ? 7.104 -3.599 -6.788 1.00 92.50 86 SER A CA 1
ATOM 709 C C . SER A 1 86 ? 5.610 -3.898 -6.925 1.00 92.50 86 SER A C 1
ATOM 711 O O . SER A 1 86 ? 5.224 -4.728 -7.746 1.00 92.50 86 SER A O 1
ATOM 713 N N . ILE A 1 87 ? 4.756 -3.191 -6.174 1.00 93.62 87 ILE A N 1
ATOM 714 C CA . ILE A 1 87 ? 3.296 -3.326 -6.292 1.00 93.62 87 ILE A CA 1
ATOM 715 C C . ILE A 1 87 ? 2.827 -2.881 -7.677 1.00 93.62 87 ILE A C 1
ATOM 717 O O . ILE A 1 87 ? 2.050 -3.584 -8.321 1.00 93.62 87 ILE A O 1
ATOM 721 N N . LEU A 1 88 ? 3.313 -1.736 -8.161 1.00 95.44 88 LEU A N 1
ATOM 722 C CA . LEU A 1 88 ? 2.943 -1.237 -9.483 1.00 95.44 88 LEU A CA 1
ATOM 723 C C . LEU A 1 88 ? 3.375 -2.196 -10.597 1.00 95.44 88 LEU A C 1
ATOM 725 O O . LEU A 1 88 ? 2.593 -2.428 -11.513 1.00 95.44 88 LEU A O 1
ATOM 729 N N . ALA A 1 89 ? 4.567 -2.790 -10.499 1.00 95.38 89 ALA A N 1
ATOM 730 C CA . ALA A 1 89 ? 5.044 -3.777 -11.465 1.00 95.38 89 ALA A CA 1
ATOM 731 C C . ALA A 1 89 ? 4.203 -5.060 -11.479 1.00 95.38 89 ALA A C 1
ATOM 733 O O . ALA A 1 89 ? 3.978 -5.629 -12.546 1.00 95.38 89 ALA A O 1
ATOM 734 N N . ALA A 1 90 ? 3.714 -5.497 -10.315 1.00 94.94 90 ALA A N 1
ATOM 735 C CA . ALA A 1 90 ? 2.845 -6.664 -10.206 1.00 94.94 90 ALA A CA 1
ATOM 736 C C . ALA A 1 90 ? 1.433 -6.404 -10.759 1.00 94.94 90 ALA A C 1
ATOM 738 O O . ALA A 1 90 ? 0.864 -7.269 -11.421 1.00 94.94 90 ALA A O 1
ATOM 739 N N . LEU A 1 91 ? 0.865 -5.221 -10.499 1.00 96.31 91 LEU A N 1
ATOM 740 C CA . LEU A 1 91 ? -0.503 -4.876 -10.908 1.00 96.31 91 LEU A CA 1
ATOM 741 C C . LEU A 1 91 ? -0.602 -4.354 -12.346 1.00 96.31 91 LEU A C 1
ATOM 743 O O . LEU A 1 91 ? -1.636 -4.521 -12.990 1.00 96.31 91 LEU A O 1
ATOM 747 N N . TYR A 1 92 ? 0.458 -3.726 -12.854 1.00 95.31 92 TYR A N 1
ATOM 748 C CA . TYR A 1 92 ? 0.505 -3.121 -14.185 1.00 95.31 92 TYR A CA 1
ATOM 749 C C . TYR A 1 92 ? 1.740 -3.604 -14.959 1.00 95.31 92 TYR A C 1
ATOM 751 O O . TYR A 1 92 ? 2.650 -2.814 -15.224 1.00 95.31 92 TYR A O 1
ATOM 759 N N . PRO A 1 93 ? 1.805 -4.899 -15.314 1.00 92.75 93 PRO A N 1
ATOM 760 C CA . PRO A 1 93 ? 2.975 -5.475 -15.965 1.00 92.75 93 PRO A CA 1
ATOM 761 C C . PRO A 1 93 ? 3.258 -4.810 -17.321 1.00 92.75 93 PRO A C 1
ATOM 763 O O . PRO A 1 93 ? 2.353 -4.574 -18.121 1.00 92.75 93 PRO A O 1
ATOM 766 N N . ASN A 1 94 ? 4.536 -4.540 -17.600 1.00 92.25 94 ASN A N 1
ATOM 767 C CA . ASN A 1 94 ? 5.002 -3.938 -18.851 1.00 92.25 94 ASN A CA 1
ATOM 768 C C . ASN A 1 94 ? 6.049 -4.840 -19.518 1.00 92.25 94 ASN A C 1
ATOM 770 O O . ASN A 1 94 ? 7.031 -5.222 -18.890 1.00 92.25 94 ASN A O 1
ATOM 774 N N . THR A 1 95 ? 5.872 -5.160 -20.800 1.00 90.00 95 THR A N 1
ATOM 775 C CA . THR A 1 95 ? 6.755 -6.078 -21.539 1.00 90.00 95 THR A CA 1
ATOM 776 C C . THR A 1 95 ? 7.989 -5.407 -22.143 1.00 90.00 95 THR A C 1
ATOM 778 O O . THR A 1 95 ? 8.998 -6.071 -22.363 1.00 90.00 95 THR A O 1
ATOM 781 N N . SER A 1 96 ? 7.946 -4.099 -22.407 1.00 90.19 96 SER A N 1
ATOM 782 C CA . SER A 1 96 ? 9.021 -3.387 -23.109 1.00 90.19 96 SER A CA 1
ATOM 783 C C . SER A 1 96 ? 10.162 -2.995 -22.172 1.00 90.19 96 SER A C 1
ATOM 785 O O . SER A 1 96 ? 11.334 -3.202 -22.476 1.00 90.19 96 SER A O 1
ATOM 787 N N . ASN A 1 97 ? 9.829 -2.411 -21.020 1.00 92.31 97 ASN A N 1
ATOM 788 C CA . ASN A 1 97 ? 10.814 -1.924 -20.055 1.00 92.31 97 ASN A CA 1
ATOM 789 C C . ASN A 1 97 ? 10.367 -2.225 -18.610 1.00 92.31 97 ASN A C 1
ATOM 791 O O . ASN A 1 97 ? 10.209 -1.288 -17.819 1.00 92.31 97 ASN A O 1
ATOM 795 N N . PRO A 1 98 ? 10.174 -3.505 -18.231 1.00 93.50 98 PRO A N 1
ATOM 796 C CA . PRO A 1 98 ? 9.650 -3.881 -16.913 1.00 93.50 98 PRO A CA 1
ATOM 797 C C . PRO A 1 98 ? 10.506 -3.370 -15.747 1.00 93.50 98 PRO A C 1
ATOM 799 O O . PRO A 1 98 ? 10.002 -3.125 -14.659 1.00 93.50 98 PRO A O 1
ATOM 802 N N . ASN A 1 99 ? 11.803 -3.155 -15.956 1.00 95.00 99 ASN A N 1
ATOM 803 C CA . ASN A 1 99 ? 12.710 -2.748 -14.882 1.00 95.00 99 ASN A CA 1
ATOM 804 C C . ASN A 1 99 ? 12.795 -1.221 -14.687 1.00 95.00 99 ASN A C 1
ATOM 806 O O . ASN A 1 99 ? 13.521 -0.765 -13.809 1.00 95.00 99 ASN A O 1
ATOM 810 N N . LYS A 1 100 ? 12.107 -0.397 -15.492 1.00 95.44 100 LYS A N 1
ATOM 811 C CA . LYS A 1 100 ? 12.184 1.072 -15.380 1.00 95.44 100 LYS A CA 1
ATO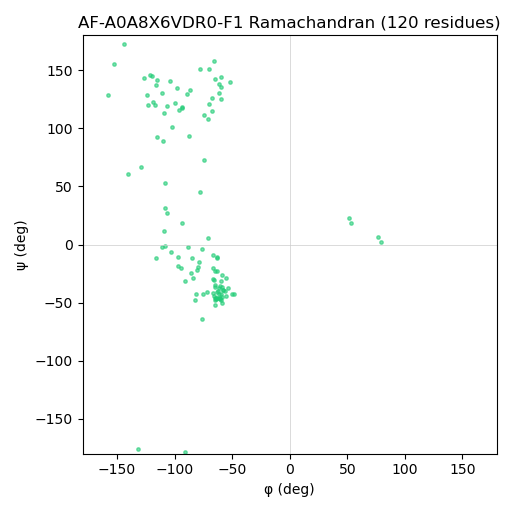M 812 C C . LYS A 1 100 ? 11.015 1.634 -14.580 1.00 95.44 100 LYS A C 1
ATOM 814 O O . LYS A 1 100 ? 9.866 1.333 -14.876 1.00 95.44 100 LYS A O 1
ATOM 819 N N . THR A 1 101 ? 11.298 2.549 -13.656 1.00 95.12 101 THR A N 1
ATOM 820 C CA . THR A 1 101 ? 10.262 3.293 -12.916 1.00 95.12 101 THR A CA 1
ATOM 821 C C . THR A 1 101 ? 9.343 4.089 -13.845 1.00 95.12 101 THR A C 1
ATOM 823 O O . THR A 1 101 ? 8.134 4.116 -13.634 1.00 95.12 101 THR A O 1
ATOM 826 N N . SER A 1 102 ? 9.878 4.654 -14.937 1.00 95.12 102 SER A N 1
ATOM 827 C CA . SER A 1 102 ? 9.108 5.397 -15.950 1.00 95.12 102 SER A CA 1
ATOM 828 C C . SER A 1 102 ? 7.955 4.593 -16.553 1.00 95.12 102 SER A C 1
ATOM 830 O O . SER A 1 102 ? 6.950 5.174 -16.946 1.00 95.12 102 SER A O 1
ATOM 832 N N . SER A 1 103 ? 8.083 3.264 -16.603 1.00 95.38 103 SER A N 1
ATOM 833 C CA . SER A 1 103 ? 7.043 2.360 -17.100 1.00 95.38 103 SER A CA 1
ATOM 834 C C . SER A 1 103 ? 5.801 2.332 -16.207 1.00 95.38 103 SER A C 1
ATOM 836 O O . SER A 1 103 ? 4.735 1.947 -16.675 1.00 95.38 103 SER A O 1
ATOM 838 N N . TYR A 1 104 ? 5.935 2.749 -14.945 1.00 96.19 104 TYR A N 1
ATOM 839 C CA . TYR A 1 104 ? 4.896 2.658 -13.921 1.00 96.19 104 TYR A CA 1
ATOM 840 C C . TYR A 1 104 ? 4.418 4.019 -13.405 1.00 96.19 104 TYR A C 1
ATOM 842 O O . TYR A 1 104 ? 3.383 4.085 -12.747 1.00 96.19 104 TYR A O 1
ATOM 850 N N . VAL A 1 105 ? 5.115 5.113 -13.738 1.00 94.69 105 VAL A N 1
ATOM 851 C CA . VAL A 1 105 ? 4.696 6.493 -13.416 1.00 94.69 105 VAL A CA 1
ATOM 852 C C . VAL A 1 105 ? 3.230 6.777 -13.794 1.00 94.69 105 VAL A C 1
ATOM 854 O O . VAL A 1 105 ? 2.518 7.333 -12.957 1.00 94.69 105 VAL A O 1
ATOM 857 N N . PRO A 1 106 ? 2.709 6.348 -14.966 1.00 95.12 106 PRO A N 1
ATOM 858 C CA . PRO A 1 106 ? 1.301 6.563 -15.325 1.00 95.12 106 PRO A CA 1
ATOM 859 C C . PRO A 1 106 ? 0.285 5.872 -14.401 1.00 95.12 106 PRO A C 1
ATOM 861 O O . PRO A 1 106 ? -0.918 6.096 -14.518 1.00 95.12 106 PRO A O 1
ATOM 864 N N . HIS A 1 107 ? 0.740 4.982 -13.520 1.00 95.25 107 HIS A N 1
ATOM 865 C CA . HIS A 1 107 ? -0.101 4.194 -12.627 1.00 95.25 107 HIS A CA 1
ATOM 866 C C . HIS A 1 107 ? -0.012 4.633 -11.163 1.00 95.25 107 HIS A C 1
ATOM 868 O O . HIS A 1 107 ? -0.740 4.083 -10.342 1.00 95.25 107 HIS A O 1
ATOM 874 N N . LEU A 1 108 ? 0.806 5.643 -10.839 1.00 92.44 108 LEU A N 1
ATOM 875 C CA . LEU A 1 108 ? 0.961 6.148 -9.469 1.00 92.44 108 LEU A CA 1
ATOM 876 C C . LEU A 1 108 ? -0.378 6.557 -8.848 1.00 92.44 108 LEU A C 1
ATOM 878 O O . LEU A 1 108 ? -0.690 6.147 -7.739 1.00 92.44 108 LEU A O 1
ATOM 882 N N . ASN A 1 109 ? -1.218 7.260 -9.608 1.00 93.50 109 ASN A N 1
ATOM 883 C CA . ASN A 1 109 ? -2.518 7.743 -9.131 1.00 93.50 109 ASN A CA 1
ATOM 884 C C . ASN A 1 109 ? -3.599 6.648 -9.059 1.00 93.50 109 ASN A C 1
ATOM 886 O O . ASN A 1 109 ? -4.727 6.930 -8.666 1.00 93.50 109 ASN A O 1
ATOM 890 N N . LYS A 1 110 ? -3.301 5.412 -9.487 1.00 94.31 110 LYS A N 1
ATOM 891 C CA . LYS A 1 110 ? -4.264 4.300 -9.434 1.00 94.31 110 LYS A CA 1
ATOM 892 C C . LYS A 1 110 ? -4.278 3.588 -8.083 1.00 94.31 110 LYS A C 1
ATOM 894 O O . LYS A 1 110 ? -5.147 2.752 -7.855 1.00 94.31 110 LYS A O 1
ATOM 899 N N . LEU A 1 111 ? -3.304 3.868 -7.223 1.00 92.56 111 LEU A N 1
ATOM 900 C CA . LEU A 1 111 ? -3.175 3.278 -5.898 1.00 92.56 111 LEU A CA 1
ATOM 901 C C . LEU A 1 111 ? -3.053 4.396 -4.871 1.00 92.56 111 LEU A C 1
ATOM 903 O O . LEU A 1 111 ? -2.417 5.414 -5.130 1.00 92.56 111 LEU A O 1
ATOM 907 N N . ASN A 1 112 ? -3.650 4.187 -3.703 1.00 91.75 112 ASN A N 1
ATOM 908 C CA . ASN A 1 112 ? -3.508 5.110 -2.591 1.00 91.75 112 ASN A CA 1
ATOM 909 C C . ASN A 1 112 ? -2.356 4.648 -1.685 1.00 91.75 112 ASN A C 1
ATOM 911 O O . ASN A 1 112 ? -2.423 3.559 -1.113 1.00 91.75 112 ASN A O 1
ATOM 915 N N . PHE A 1 113 ? -1.316 5.475 -1.568 1.00 88.25 113 PHE A N 1
ATOM 916 C CA . PHE A 1 113 ? -0.192 5.272 -0.647 1.00 88.25 113 PHE A CA 1
ATOM 917 C C . PHE A 1 113 ? -0.201 6.268 0.528 1.00 88.25 113 PHE A C 1
ATOM 919 O O . PHE A 1 113 ? 0.775 6.347 1.275 1.00 88.25 113 PHE A O 1
ATOM 926 N N . ASP A 1 114 ? -1.290 7.014 0.716 1.00 88.19 114 ASP A N 1
ATOM 927 C CA . ASP A 1 114 ? -1.456 7.949 1.824 1.00 88.19 114 ASP A CA 1
ATOM 928 C C . ASP A 1 114 ? -1.353 7.218 3.167 1.00 88.19 114 ASP A C 1
ATOM 930 O O . ASP A 1 114 ? -1.912 6.139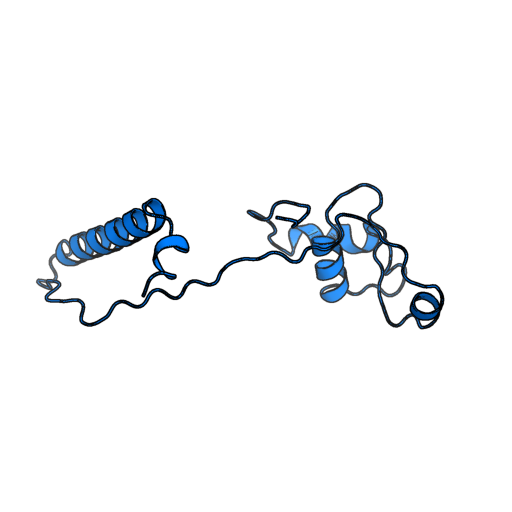 3.375 1.00 88.19 114 ASP A O 1
ATOM 934 N N . GLY A 1 115 ? -0.610 7.812 4.101 1.00 82.56 115 GLY A N 1
ATOM 935 C CA . GLY A 1 115 ? -0.346 7.213 5.411 1.00 82.56 115 GLY A CA 1
ATOM 936 C C . GLY A 1 115 ? 0.745 6.135 5.415 1.00 82.56 115 GLY A C 1
ATOM 937 O O . GLY A 1 115 ? 1.038 5.591 6.479 1.00 82.56 115 GLY A O 1
ATOM 938 N N . ILE A 1 116 ? 1.384 5.850 4.274 1.00 82.75 116 ILE A N 1
ATOM 939 C CA . ILE A 1 116 ? 2.569 4.987 4.192 1.00 82.75 116 ILE A CA 1
ATOM 940 C C . ILE A 1 116 ? 3.824 5.861 4.112 1.00 82.75 116 ILE A C 1
ATOM 942 O O . ILE A 1 116 ? 3.994 6.662 3.197 1.00 82.75 116 ILE A O 1
ATOM 946 N N . SER A 1 117 ? 4.734 5.688 5.069 1.00 82.38 117 SER A N 1
ATOM 947 C CA . SER A 1 117 ? 6.051 6.325 5.052 1.00 82.38 117 SER A CA 1
ATOM 948 C C . SER A 1 117 ? 7.067 5.446 4.325 1.00 82.38 117 SER A C 1
ATOM 950 O O . SER A 1 117 ? 7.223 4.277 4.684 1.00 82.38 117 SER A O 1
ATOM 952 N N . PHE A 1 118 ? 7.804 6.022 3.377 1.00 84.31 118 PHE A N 1
ATOM 953 C CA . PHE A 1 118 ? 8.903 5.349 2.687 1.00 84.31 118 PHE A CA 1
ATOM 954 C C . PHE A 1 118 ? 10.273 5.825 3.206 1.00 84.31 118 PHE A C 1
ATOM 956 O O . PHE A 1 118 ? 10.454 7.028 3.400 1.00 84.31 118 PHE A O 1
ATOM 963 N N . PRO A 1 119 ? 11.263 4.926 3.362 1.00 80.56 119 PRO A N 1
ATOM 964 C CA . PRO A 1 119 ? 11.141 3.477 3.227 1.00 80.56 119 PRO A CA 1
ATOM 965 C C . PRO A 1 119 ? 10.331 2.859 4.366 1.00 80.56 119 PRO A C 1
ATOM 967 O O . PRO A 1 119 ? 10.337 3.353 5.491 1.00 80.56 119 PRO A O 1
ATOM 970 N N . ASN A 1 120 ? 9.670 1.740 4.076 1.00 67.31 120 ASN A N 1
ATOM 971 C CA . ASN A 1 120 ? 8.809 1.034 5.023 1.00 67.31 120 ASN A CA 1
ATOM 972 C C . ASN A 1 120 ? 9.654 0.214 6.018 1.00 67.31 120 ASN A C 1
ATOM 974 O O . ASN A 1 120 ? 9.387 -0.960 6.232 1.00 67.31 120 ASN A O 1
ATOM 978 N N . THR A 1 121 ? 10.716 0.789 6.575 1.00 59.09 121 THR A N 1
ATOM 979 C CA . THR A 1 121 ? 11.593 0.168 7.575 1.00 59.09 121 THR A CA 1
ATOM 980 C C . THR A 1 121 ? 11.305 0.809 8.925 1.00 59.09 121 THR A C 1
ATOM 982 O O . THR A 1 121 ? 11.446 2.021 9.061 1.00 59.09 121 THR A O 1
ATOM 985 N N . ALA A 1 122 ? 10.868 -0.002 9.895 1.00 49.34 122 ALA A N 1
ATOM 986 C CA . ALA A 1 122 ? 10.758 0.400 11.300 1.00 49.34 122 ALA A CA 1
ATOM 987 C C . ALA A 1 122 ? 12.116 0.393 12.004 1.00 49.34 122 ALA A C 1
ATOM 989 O O . ALA A 1 122 ? 12.950 -0.483 11.660 1.00 49.34 122 ALA A O 1
#

Solvent-accessible surface area (backbone atoms only — not comparable to full-atom values): 8115 Å² total; per-residue (Å²): 140,81,73,70,80,79,78,59,57,70,67,56,56,51,53,53,51,53,49,54,52,48,54,50,53,62,53,42,71,62,82,74,82,53,72,89,85,80,83,93,78,86,85,88,89,82,76,86,87,71,59,62,87,64,73,33,42,56,73,89,68,59,66,75,58,60,72,65,62,80,68,78,69,53,55,36,85,87,50,39,50,45,68,61,54,51,52,42,45,72,79,56,72,50,91,89,50,52,38,40,56,78,71,42,58,92,50,54,88,79,54,88,61,84,96,63,66,74,43,59,58,125

pLDDT: mean 83.35, std 12.68, range [39.12, 96.31]

Foldseek 3Di:
DPPPVPQDDPVNVVVVVVVVVVVQVVVCVPPPVDHDDDDPDDDDDDDDDQFDPDFQFFDDDPPVVVVVVPDARAHGHPTRPSVVLRVQCVVPPDDPCSRYPVSRVVPSVVDDCPPPDGPNHD

Radius of gyration: 23.36 Å; Cα contacts (8 Å, |Δi|>4): 95; chains: 1; bounding box: 62×27×54 Å